Protein AF-A0A2D4MVV1-F1 (afdb_monomer_lite)

Structure (mmCIF, N/CA/C/O backbone):
data_AF-A0A2D4MVV1-F1
#
_entry.id   AF-A0A2D4MVV1-F1
#
loop_
_atom_site.group_PDB
_atom_site.id
_atom_site.type_symbol
_atom_site.label_atom_id
_atom_site.label_alt_id
_atom_site.label_comp_id
_atom_site.label_asym_id
_atom_site.label_entity_id
_atom_site.label_seq_id
_atom_site.pdbx_PDB_ins_code
_atom_site.Cartn_x
_atom_site.Cartn_y
_atom_site.Cartn_z
_atom_site.occupancy
_atom_site.B_iso_or_equiv
_atom_site.auth_seq_id
_atom_site.auth_comp_id
_atom_site.auth_asym_id
_atom_site.auth_atom_id
_atom_site.pdbx_PDB_model_num
ATOM 1 N N . PHE A 1 1 ? 0.061 -4.909 -7.058 1.00 93.44 1 PHE A N 1
ATOM 2 C CA . PHE A 1 1 ? 0.468 -5.168 -8.452 1.00 93.44 1 PHE A CA 1
ATOM 3 C C . PHE A 1 1 ? -0.017 -6.543 -8.879 1.00 93.44 1 PHE A C 1
ATOM 5 O O . PHE A 1 1 ? -0.258 -7.371 -8.009 1.00 93.44 1 PHE A O 1
ATOM 12 N N . TYR A 1 2 ? -0.157 -6.782 -10.180 1.00 93.00 2 TYR A N 1
ATOM 13 C CA . TYR A 1 2 ? -0.270 -8.118 -10.765 1.00 93.00 2 TYR A CA 1
ATOM 14 C C . TYR A 1 2 ? 0.861 -8.324 -11.778 1.00 93.00 2 TYR A C 1
ATOM 16 O O . TYR A 1 2 ? 1.309 -7.363 -12.407 1.00 93.00 2 TYR A O 1
ATOM 24 N N . H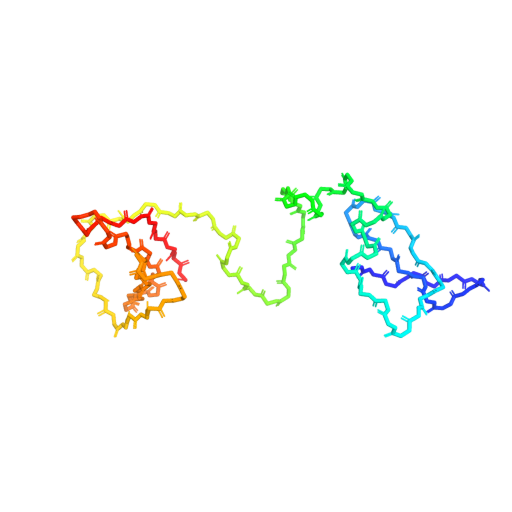IS A 1 3 ? 1.343 -9.560 -11.906 1.00 93.75 3 HIS A N 1
ATOM 25 C CA . HIS A 1 3 ? 2.367 -9.907 -12.888 1.00 93.75 3 HIS A CA 1
ATOM 26 C C . HIS A 1 3 ? 1.734 -10.000 -14.284 1.00 93.75 3 HIS A C 1
ATOM 28 O O . HIS A 1 3 ? 0.712 -10.668 -14.453 1.00 93.75 3 HIS A O 1
ATOM 34 N N . GLN A 1 4 ? 2.326 -9.329 -15.274 1.00 87.62 4 GLN A N 1
ATOM 35 C CA . GLN A 1 4 ? 1.913 -9.423 -16.674 1.00 87.62 4 GLN A CA 1
ATOM 36 C C . GLN A 1 4 ? 3.122 -9.792 -17.545 1.00 87.62 4 GLN A C 1
ATOM 38 O O . GLN A 1 4 ? 3.854 -8.890 -17.956 1.00 87.62 4 GLN A O 1
ATOM 43 N N . PRO A 1 5 ? 3.321 -11.080 -17.867 1.00 82.81 5 PRO A N 1
ATOM 44 C CA . PRO A 1 5 ? 4.495 -11.521 -18.608 1.00 82.81 5 PRO A CA 1
ATOM 45 C C . PRO A 1 5 ? 4.520 -10.924 -20.020 1.00 82.81 5 PRO A C 1
ATOM 47 O O . PRO A 1 5 ? 3.488 -10.797 -20.687 1.00 82.81 5 PRO A O 1
ATOM 50 N N . ALA A 1 6 ? 5.713 -10.568 -20.489 1.00 80.38 6 ALA A N 1
ATOM 51 C CA . ALA A 1 6 ? 5.959 -10.132 -21.858 1.00 80.38 6 ALA A CA 1
ATOM 52 C C . ALA A 1 6 ? 7.170 -10.876 -22.427 1.00 80.38 6 ALA A C 1
ATOM 54 O O . ALA A 1 6 ? 8.051 -11.309 -21.691 1.00 80.38 6 ALA A O 1
ATOM 55 N N . SER A 1 7 ? 7.270 -10.973 -23.755 1.00 78.69 7 SER A N 1
ATOM 56 C CA . SER A 1 7 ? 8.435 -11.593 -24.407 1.00 78.69 7 SER A CA 1
ATOM 57 C C . SER A 1 7 ? 9.761 -10.885 -24.093 1.00 78.69 7 SER A C 1
ATOM 59 O O . SER A 1 7 ? 10.822 -11.444 -24.342 1.00 78.69 7 SER A O 1
ATOM 61 N N . SER A 1 8 ? 9.704 -9.650 -23.585 1.00 72.50 8 SER A N 1
ATOM 62 C CA . SER A 1 8 ? 10.852 -8.805 -23.253 1.00 72.50 8 SER A CA 1
ATOM 63 C C . SER A 1 8 ? 11.275 -8.844 -21.777 1.00 72.50 8 SER A C 1
ATOM 65 O O . SER A 1 8 ? 12.252 -8.181 -21.445 1.00 72.50 8 SER A O 1
ATOM 67 N N . GLY A 1 9 ? 10.563 -9.554 -20.891 1.00 70.88 9 GLY A N 1
ATOM 68 C CA . GLY A 1 9 ? 10.901 -9.610 -19.461 1.00 70.88 9 GLY A CA 1
ATOM 69 C C . GLY A 1 9 ? 9.830 -10.280 -18.592 1.00 70.88 9 GLY A C 1
ATOM 70 O O . GLY A 1 9 ? 8.636 -10.181 -18.888 1.00 70.88 9 GLY A O 1
ATOM 71 N N . ASP A 1 10 ? 10.279 -10.947 -17.524 1.00 83.50 10 ASP A N 1
ATOM 72 C CA . ASP A 1 10 ? 9.466 -11.770 -16.601 1.00 83.50 10 ASP A CA 1
ATOM 73 C C . ASP A 1 10 ? 9.247 -11.105 -15.225 1.00 83.50 10 ASP A C 1
ATOM 75 O O . ASP A 1 10 ? 8.784 -11.724 -14.274 1.00 83.50 10 ASP A O 1
ATOM 79 N N . ASP A 1 11 ? 9.607 -9.829 -15.091 1.00 91.56 11 ASP A N 1
ATOM 80 C CA . ASP A 1 11 ? 9.496 -9.049 -13.852 1.00 91.56 11 ASP A CA 1
ATOM 81 C C . ASP A 1 11 ? 8.467 -7.913 -13.967 1.00 91.56 11 ASP A C 1
ATOM 83 O O . ASP A 1 11 ? 8.393 -7.003 -13.142 1.00 91.56 11 ASP A O 1
ATOM 87 N N . ARG A 1 12 ? 7.636 -7.946 -15.008 1.00 93.56 12 ARG A N 1
ATOM 88 C CA . ARG A 1 12 ? 6.700 -6.868 -15.310 1.00 93.56 12 ARG A CA 1
ATOM 89 C C . ARG A 1 12 ? 5.530 -6.840 -14.327 1.00 93.56 12 ARG A C 1
ATOM 91 O O . ARG A 1 12 ? 4.617 -7.666 -14.387 1.00 93.56 12 ARG A O 1
ATOM 98 N N . ALA A 1 13 ? 5.493 -5.809 -13.490 1.00 95.31 13 ALA A N 1
ATOM 99 C CA . ALA A 1 13 ? 4.452 -5.591 -12.495 1.00 95.31 13 ALA A CA 1
ATOM 100 C C . ALA A 1 13 ? 3.522 -4.439 -12.907 1.00 95.31 13 ALA A C 1
ATOM 102 O O . ALA A 1 13 ? 3.952 -3.302 -13.102 1.00 95.3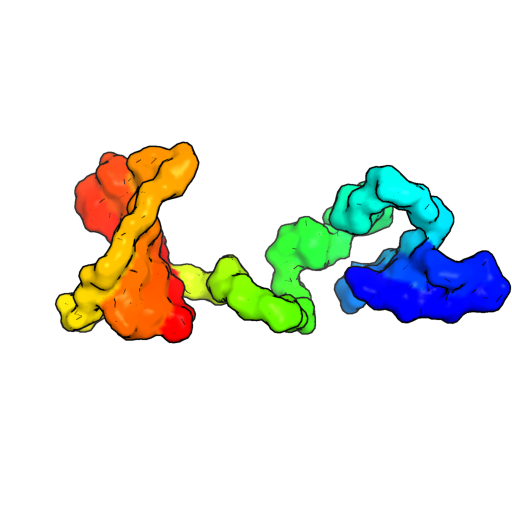1 13 ALA A O 1
ATOM 103 N N . MET A 1 14 ? 2.221 -4.721 -13.009 1.00 95.81 14 MET A N 1
ATOM 104 C CA . MET A 1 14 ? 1.187 -3.750 -13.381 1.00 95.81 14 MET A CA 1
ATOM 105 C C . MET A 1 14 ? 0.339 -3.354 -12.167 1.00 95.81 14 MET A C 1
ATOM 107 O O . MET A 1 14 ? -0.084 -4.198 -11.368 1.00 95.81 14 MET A O 1
ATOM 111 N N . CYS A 1 15 ? 0.087 -2.060 -11.990 1.00 95.81 15 CYS A N 1
ATOM 112 C CA . CYS A 1 15 ? -0.843 -1.588 -10.969 1.00 95.81 15 CYS A CA 1
ATOM 113 C C . CYS A 1 15 ? -2.289 -1.877 -11.396 1.00 95.81 15 CYS A C 1
ATOM 115 O O . CYS A 1 15 ? -2.692 -1.550 -12.509 1.00 95.81 15 CYS A O 1
ATOM 117 N N . PHE A 1 16 ? -3.092 -2.445 -10.494 1.00 94.19 16 PHE A N 1
ATOM 118 C CA . PHE A 1 16 ? -4.508 -2.750 -10.743 1.00 94.19 16 PHE A CA 1
ATOM 119 C C . PHE A 1 16 ? -5.411 -1.504 -10.765 1.00 94.19 16 PHE A C 1
ATOM 121 O O . PHE A 1 16 ? -6.550 -1.598 -11.207 1.00 94.19 16 PHE A O 1
ATOM 128 N N . THR A 1 17 ? -4.911 -0.350 -10.306 1.00 95.06 17 THR A N 1
ATOM 129 C CA . THR A 1 17 ? -5.673 0.908 -10.249 1.00 95.06 17 THR A CA 1
ATOM 130 C C . THR A 1 17 ? -5.285 1.864 -11.374 1.00 95.06 17 THR A C 1
ATOM 132 O O . THR A 1 17 ? -6.128 2.231 -12.184 1.00 95.06 17 THR A O 1
ATOM 135 N N . CYS A 1 18 ? -4.018 2.289 -11.449 1.00 95.44 18 CYS A N 1
ATOM 136 C CA . CYS A 1 18 ? -3.572 3.297 -12.423 1.00 95.44 18 CYS A CA 1
ATOM 137 C C . CYS A 1 18 ? -2.926 2.711 -13.685 1.00 95.44 18 CYS A C 1
ATOM 139 O O . CYS A 1 18 ? -2.533 3.467 -14.568 1.00 95.44 18 CYS A O 1
ATOM 141 N N . SER A 1 19 ? -2.792 1.385 -13.776 1.00 95.94 19 SER A N 1
ATOM 142 C CA . SER A 1 19 ? -2.150 0.694 -14.904 1.00 95.94 19 SER A CA 1
ATOM 143 C C . SER A 1 19 ? -0.680 1.066 -15.157 1.00 95.94 19 SER A C 1
ATOM 145 O O . SER A 1 19 ? -0.155 0.744 -16.223 1.00 95.94 19 SER A O 1
ATOM 147 N N . VAL A 1 20 ? 0.017 1.702 -14.199 1.00 96.44 20 VAL A N 1
ATOM 148 C CA . VAL A 1 20 ? 1.474 1.890 -14.306 1.00 96.44 20 VAL A CA 1
ATOM 149 C C . VAL A 1 20 ? 2.162 0.529 -14.399 1.00 96.44 20 VAL A C 1
ATOM 151 O O . VAL A 1 20 ? 1.783 -0.417 -13.704 1.00 96.44 20 VAL A O 1
ATOM 154 N N . CYS A 1 21 ? 3.157 0.448 -15.276 1.00 95.69 21 CYS A N 1
ATOM 155 C CA . CYS A 1 21 ? 3.950 -0.740 -15.536 1.00 95.69 21 CYS A CA 1
ATOM 156 C C . CYS A 1 21 ? 5.381 -0.486 -15.067 1.00 95.69 21 CYS A C 1
ATOM 158 O O . CYS A 1 21 ? 6.049 0.389 -15.616 1.00 95.69 21 CYS A O 1
ATOM 160 N N . LEU A 1 22 ? 5.834 -1.258 -14.085 1.00 95.62 22 LEU A N 1
ATOM 161 C CA . LEU A 1 22 ? 7.195 -1.204 -13.559 1.00 95.62 22 LEU A CA 1
ATOM 162 C C . LEU A 1 22 ? 7.935 -2.495 -13.931 1.00 95.62 22 LEU A C 1
ATOM 164 O O . LEU A 1 22 ? 7.354 -3.584 -13.893 1.00 95.62 22 LEU A O 1
ATOM 168 N N . VAL A 1 23 ? 9.189 -2.341 -14.343 1.00 94.75 23 VAL A N 1
ATOM 169 C CA . VAL A 1 23 ? 10.099 -3.380 -14.854 1.00 94.75 23 VAL A CA 1
ATOM 170 C C . VAL A 1 23 ? 11.508 -3.084 -14.342 1.00 94.75 23 VAL A C 1
ATOM 172 O O . VAL A 1 23 ? 11.748 -1.978 -13.861 1.00 94.75 23 VAL A O 1
ATOM 175 N N . CYS A 1 24 ? 12.436 -4.021 -14.529 1.00 93.50 24 CYS A N 1
ATOM 176 C CA . CYS A 1 24 ? 13.818 -3.940 -14.059 1.00 93.50 24 CYS A CA 1
ATOM 177 C C . CYS A 1 24 ? 13.917 -3.828 -12.532 1.00 93.50 24 CYS A C 1
ATOM 179 O O . CYS A 1 24 ? 14.670 -3.001 -12.029 1.00 93.50 24 CYS A O 1
ATOM 181 N N . TRP A 1 25 ? 13.157 -4.657 -11.814 1.00 95.06 25 TRP A N 1
ATOM 182 C CA . TRP A 1 25 ? 13.141 -4.652 -10.349 1.00 95.06 25 TRP A CA 1
ATOM 183 C C . TRP A 1 25 ? 14.468 -5.138 -9.761 1.00 95.06 25 TRP A C 1
ATOM 185 O O . TRP A 1 25 ? 14.960 -6.219 -10.102 1.00 95.06 25 TRP A O 1
ATOM 195 N N . GLU A 1 26 ? 15.010 -4.374 -8.818 1.00 96.25 26 GLU A N 1
ATOM 196 C CA . GLU A 1 26 ? 16.152 -4.757 -7.998 1.00 96.25 26 GLU A CA 1
ATOM 197 C C . GLU A 1 26 ? 15.686 -5.355 -6.655 1.00 96.25 26 GLU A C 1
ATOM 199 O O . GLU A 1 26 ? 14.628 -4.995 -6.138 1.00 96.25 26 GLU A O 1
ATOM 204 N N . PRO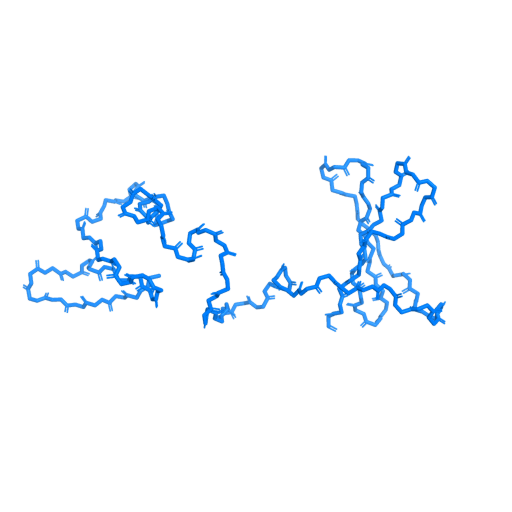 A 1 27 ? 16.467 -6.251 -6.019 1.00 95.56 27 PRO A N 1
ATOM 205 C CA . PRO A 1 27 ? 16.090 -6.844 -4.729 1.00 95.56 27 PRO A CA 1
ATOM 206 C C . PRO A 1 27 ? 15.891 -5.840 -3.583 1.00 95.56 27 PRO A C 1
ATOM 208 O O . PRO A 1 27 ? 15.336 -6.199 -2.548 1.00 95.56 27 PRO A O 1
ATOM 211 N N . THR A 1 28 ? 16.399 -4.618 -3.733 1.00 96.94 28 THR A N 1
ATOM 212 C CA . THR A 1 28 ? 16.273 -3.526 -2.761 1.00 96.94 28 THR A CA 1
ATOM 213 C C . THR A 1 28 ? 15.062 -2.632 -3.000 1.00 96.94 28 THR A C 1
ATOM 215 O O . THR A 1 28 ? 14.801 -1.753 -2.179 1.00 96.94 28 THR A O 1
ATOM 218 N N . ASP A 1 29 ? 14.344 -2.825 -4.105 1.00 96.88 29 ASP A N 1
ATOM 219 C CA . ASP A 1 29 ? 13.204 -1.992 -4.455 1.00 96.88 29 ASP A CA 1
ATOM 220 C C . ASP A 1 29 ? 11.989 -2.354 -3.606 1.00 96.88 29 ASP A C 1
ATOM 222 O O . ASP A 1 29 ? 11.561 -3.507 -3.530 1.00 96.88 29 ASP A O 1
ATOM 226 N N . GLU A 1 30 ? 11.381 -1.334 -3.005 1.00 96.94 30 GLU A N 1
ATOM 227 C CA . GLU A 1 30 ? 10.131 -1.481 -2.271 1.00 96.94 30 GLU A CA 1
ATOM 228 C C . GLU A 1 30 ? 8.944 -1.174 -3.197 1.00 96.94 30 GLU A C 1
ATOM 230 O O . GLU A 1 30 ? 8.822 -0.041 -3.679 1.00 96.94 30 GLU A O 1
ATOM 235 N N . PRO A 1 31 ? 8.013 -2.124 -3.425 1.00 95.44 31 PRO A N 1
ATOM 236 C CA . PRO A 1 31 ? 6.937 -1.955 -4.401 1.00 95.44 31 PRO A CA 1
ATOM 237 C C . PRO A 1 31 ? 6.063 -0.720 -4.181 1.00 95.44 31 PRO A C 1
ATOM 239 O O . PRO A 1 31 ? 5.573 -0.129 -5.143 1.00 95.44 31 PRO A O 1
ATOM 242 N N . TRP A 1 32 ? 5.834 -0.336 -2.922 1.00 95.25 32 TRP A N 1
ATOM 243 C CA . TRP A 1 32 ? 5.057 0.861 -2.603 1.00 95.25 32 TRP A CA 1
ATOM 244 C C . TRP A 1 32 ? 5.815 2.141 -2.962 1.00 95.25 32 TRP A C 1
ATOM 246 O O . TRP A 1 32 ? 5.257 3.014 -3.626 1.00 95.25 32 TRP A O 1
ATOM 256 N N . SER A 1 33 ? 7.087 2.225 -2.571 1.00 97.06 33 SER A N 1
ATOM 257 C CA . SER A 1 33 ? 7.948 3.382 -2.823 1.00 97.06 33 SER A CA 1
ATOM 258 C C . SER A 1 33 ? 8.104 3.646 -4.321 1.00 97.06 33 SER A C 1
ATOM 260 O O . SER A 1 33 ? 7.925 4.777 -4.771 1.00 97.06 33 SER A O 1
ATOM 262 N N . GLU A 1 34 ? 8.337 2.596 -5.113 1.00 98.00 34 GLU A N 1
ATOM 263 C CA . GLU A 1 34 ? 8.445 2.724 -6.570 1.00 98.00 34 GLU A CA 1
ATOM 264 C C . GLU A 1 34 ? 7.109 3.113 -7.217 1.00 98.00 34 GLU A C 1
ATOM 266 O O . GLU A 1 34 ? 7.060 3.935 -8.135 1.00 98.00 34 GLU A O 1
ATOM 271 N N . HIS A 1 35 ? 5.988 2.609 -6.697 1.00 97.56 35 HIS A N 1
ATOM 272 C CA . HIS A 1 35 ? 4.667 3.017 -7.168 1.00 97.56 35 HIS A CA 1
ATOM 273 C C . HIS A 1 35 ? 4.397 4.507 -6.925 1.00 97.56 35 HIS A C 1
ATOM 275 O O . HIS A 1 35 ? 3.931 5.198 -7.833 1.00 97.56 35 HIS A O 1
ATOM 281 N N . GLU A 1 36 ? 4.698 5.008 -5.727 1.00 97.62 36 GLU A N 1
ATOM 282 C CA . GLU A 1 36 ? 4.536 6.419 -5.374 1.00 97.62 36 GLU A CA 1
ATOM 283 C C . GLU A 1 36 ? 5.451 7.315 -6.216 1.00 97.62 36 GLU A C 1
ATOM 285 O O . GLU A 1 36 ? 5.001 8.325 -6.759 1.00 97.62 36 GLU A O 1
ATOM 290 N N . ARG A 1 37 ? 6.710 6.906 -6.408 1.00 97.69 37 ARG A N 1
ATOM 291 C CA . ARG A 1 37 ? 7.695 7.620 -7.227 1.00 97.69 37 ARG A CA 1
ATOM 292 C C . ARG A 1 37 ? 7.259 7.751 -8.689 1.00 97.69 37 ARG A C 1
ATOM 294 O O . ARG A 1 37 ? 7.373 8.830 -9.269 1.00 97.69 37 ARG A O 1
ATOM 301 N N . HIS A 1 38 ? 6.771 6.667 -9.292 1.00 97.44 38 HIS A N 1
ATOM 302 C CA . HIS A 1 38 ? 6.446 6.610 -10.722 1.00 97.44 38 HIS A CA 1
ATOM 303 C C . HIS A 1 38 ? 4.993 6.989 -11.051 1.00 97.44 38 HIS A C 1
ATOM 305 O O . HIS A 1 38 ? 4.689 7.353 -12.188 1.00 97.44 38 HIS A O 1
ATOM 311 N N . SER A 1 39 ? 4.078 6.918 -10.083 1.00 97.25 39 SER A N 1
ATOM 312 C CA . SER A 1 39 ? 2.665 7.266 -10.253 1.00 97.25 39 SER A CA 1
ATOM 313 C C . SER A 1 39 ? 2.094 7.948 -8.996 1.00 97.25 39 SER A C 1
ATOM 315 O O . SER A 1 39 ? 1.151 7.440 -8.384 1.00 97.25 39 SER A O 1
ATOM 317 N N . PRO A 1 40 ? 2.585 9.149 -8.629 1.00 96.56 40 PRO A N 1
ATOM 318 C CA . PRO A 1 40 ? 2.151 9.851 -7.412 1.00 96.56 40 PRO A CA 1
ATOM 319 C C . PRO A 1 40 ? 0.668 10.260 -7.445 1.00 96.56 40 PRO A C 1
ATOM 321 O O . PRO A 1 40 ? 0.057 10.560 -6.423 1.00 96.56 40 PRO A O 1
ATOM 324 N N . ASN A 1 41 ? 0.064 10.279 -8.637 1.00 96.38 41 ASN A N 1
ATOM 325 C CA . ASN A 1 41 ? -1.352 10.580 -8.835 1.00 96.38 41 ASN A CA 1
ATOM 326 C C . ASN A 1 41 ? -2.256 9.342 -8.875 1.00 96.38 41 ASN A C 1
ATOM 328 O O . ASN A 1 41 ? -3.446 9.484 -9.144 1.00 96.38 41 ASN A O 1
ATOM 332 N N . CYS A 1 42 ? -1.725 8.145 -8.620 1.00 96.31 42 CYS A N 1
ATOM 333 C CA . CYS A 1 42 ? -2.534 6.938 -8.543 1.00 96.31 42 CYS A CA 1
ATOM 334 C C . CYS A 1 42 ? -3.568 7.048 -7.402 1.00 96.31 42 CYS A C 1
ATOM 336 O O . CYS A 1 42 ? -3.168 7.306 -6.263 1.00 96.31 42 CYS A O 1
ATOM 338 N N . PRO A 1 43 ? -4.869 6.783 -7.651 1.00 93.75 43 PRO A N 1
ATOM 339 C CA . PRO A 1 43 ? -5.898 6.809 -6.607 1.00 93.75 43 PRO A CA 1
ATOM 340 C C . PRO A 1 43 ? -5.561 5.905 -5.415 1.00 93.75 43 PRO A C 1
ATOM 342 O O . PRO A 1 43 ? -5.801 6.259 -4.266 1.00 93.75 43 PRO A O 1
ATOM 345 N N . PHE A 1 44 ? -4.923 4.759 -5.673 1.00 92.44 44 PHE A N 1
ATOM 346 C CA . PHE A 1 44 ? -4.507 3.835 -4.619 1.00 92.44 44 PHE A CA 1
ATOM 347 C C . PHE A 1 44 ? -3.381 4.402 -3.743 1.00 92.44 44 PHE A C 1
ATOM 349 O O . PHE A 1 44 ? -3.433 4.253 -2.528 1.00 92.44 44 PHE A O 1
ATOM 356 N N . VAL A 1 45 ? -2.402 5.094 -4.338 1.00 94.00 45 VAL A N 1
ATOM 357 C CA . VAL A 1 45 ? -1.316 5.767 -3.597 1.00 94.00 45 VAL A CA 1
ATOM 358 C C . VAL A 1 45 ? -1.872 6.919 -2.759 1.00 94.00 45 VAL A C 1
ATOM 360 O O . VAL A 1 45 ? -1.481 7.095 -1.611 1.00 94.00 45 VAL A O 1
ATOM 363 N N . LYS A 1 46 ? -2.847 7.661 -3.297 1.00 92.31 46 LYS A N 1
ATOM 364 C CA . LYS A 1 46 ? -3.529 8.755 -2.589 1.00 92.31 46 LYS A CA 1
ATOM 365 C C . LYS A 1 46 ? -4.480 8.299 -1.478 1.00 92.31 46 LYS A C 1
ATOM 367 O O . LYS A 1 46 ? -5.000 9.144 -0.754 1.00 92.31 46 LYS A O 1
ATOM 372 N N . GLY A 1 47 ? -4.732 6.995 -1.345 1.00 87.31 47 GLY A N 1
ATOM 373 C CA . GLY A 1 47 ? -5.719 6.468 -0.402 1.00 87.31 47 GLY A CA 1
ATOM 374 C C . GLY A 1 47 ? -7.166 6.802 -0.782 1.00 87.31 47 GLY A C 1
ATOM 375 O O . GLY A 1 47 ? -8.043 6.823 0.079 1.00 87.31 47 GLY A O 1
ATOM 376 N N . GLU A 1 48 ? -7.428 7.082 -2.059 1.00 88.75 48 GLU A N 1
ATOM 377 C CA . GLU A 1 48 ? -8.779 7.271 -2.578 1.00 88.75 48 GLU A CA 1
ATOM 378 C C . GLU A 1 48 ? -9.524 5.929 -2.649 1.00 88.75 48 GLU A C 1
ATOM 380 O O . GLU A 1 48 ? -8.936 4.842 -2.616 1.00 88.75 48 GLU A O 1
ATOM 385 N N . HIS A 1 49 ? -10.851 5.995 -2.761 1.00 81.69 49 HIS A N 1
ATOM 386 C CA . HIS A 1 49 ? -11.659 4.792 -2.914 1.00 81.69 49 HIS A CA 1
ATOM 387 C C . HIS A 1 49 ? -11.294 4.056 -4.213 1.00 81.69 49 HIS A C 1
ATOM 389 O O . HIS A 1 49 ? -11.327 4.626 -5.302 1.00 81.69 49 HIS A O 1
ATOM 395 N N . THR A 1 50 ? -10.976 2.767 -4.096 1.00 83.62 50 THR A N 1
ATOM 396 C CA . THR A 1 50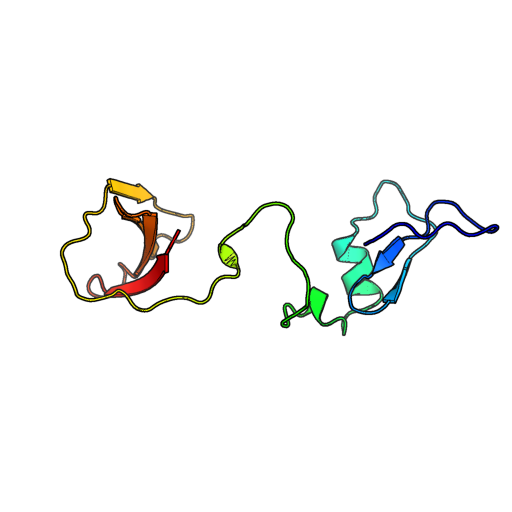 ? -10.673 1.879 -5.224 1.00 83.62 50 THR A CA 1
ATOM 397 C C . THR A 1 50 ? -11.467 0.585 -5.087 1.00 83.62 50 THR A C 1
ATOM 399 O O . THR A 1 50 ? -11.954 0.256 -4.008 1.00 83.62 50 THR A O 1
ATOM 402 N N . GLN A 1 51 ? -11.551 -0.196 -6.164 1.00 81.38 51 GLN A N 1
ATOM 403 C CA . GLN A 1 51 ? -12.159 -1.534 -6.143 1.00 81.38 51 GLN A CA 1
ATOM 404 C C . GLN A 1 51 ? -11.261 -2.598 -5.476 1.00 81.38 51 GLN A C 1
ATOM 406 O O . GLN A 1 51 ? -11.484 -3.794 -5.649 1.00 81.38 51 GLN A O 1
ATOM 411 N N . ASN A 1 52 ? -10.223 -2.185 -4.738 1.00 81.75 52 ASN A N 1
ATOM 412 C CA . ASN A 1 52 ? -9.328 -3.094 -4.036 1.00 81.75 52 ASN A CA 1
ATOM 413 C C . ASN A 1 52 ? -10.070 -3.816 -2.904 1.00 81.75 52 ASN A C 1
ATOM 415 O O . ASN A 1 52 ? -10.508 -3.184 -1.944 1.00 81.75 52 ASN A O 1
ATOM 419 N N . VAL A 1 53 ? -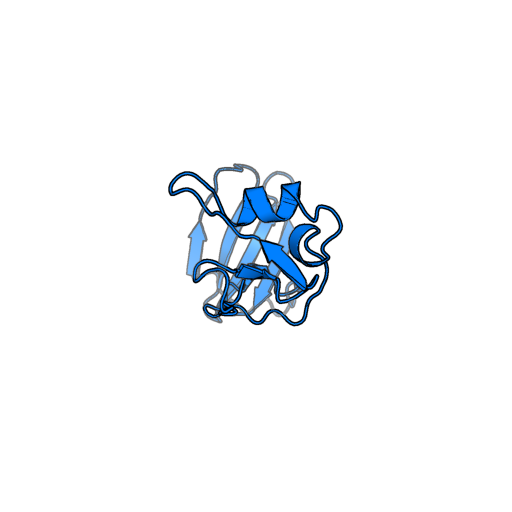10.145 -5.142 -2.988 1.00 81.94 53 VAL A N 1
ATOM 420 C CA . VAL A 1 53 ? -10.625 -5.999 -1.900 1.00 81.94 53 VAL A CA 1
ATOM 421 C C . VAL A 1 53 ? -9.400 -6.660 -1.263 1.00 81.94 53 VAL A C 1
ATOM 423 O O . VAL A 1 53 ? -8.791 -7.525 -1.895 1.00 81.94 53 VAL A O 1
ATOM 426 N N . PRO A 1 54 ? -8.977 -6.250 -0.053 1.00 74.88 54 PRO A N 1
ATOM 427 C CA . PRO A 1 54 ? -7.784 -6.809 0.570 1.00 74.88 54 PRO A CA 1
ATOM 428 C C . PRO A 1 54 ? -8.003 -8.285 0.941 1.00 74.88 54 PRO A C 1
ATOM 430 O O . PRO A 1 54 ? -9.042 -8.650 1.487 1.00 74.88 54 PRO A O 1
ATOM 433 N N . LEU A 1 55 ? -7.007 -9.134 0.652 1.00 70.75 55 LEU A N 1
ATOM 434 C CA . LEU A 1 55 ? -7.072 -10.589 0.883 1.00 70.75 55 LEU A CA 1
ATOM 435 C C . LEU A 1 55 ? -7.223 -10.960 2.366 1.00 70.75 55 LEU A C 1
ATOM 437 O O . LEU A 1 55 ? -7.827 -11.979 2.689 1.00 70.75 55 LEU A O 1
ATOM 441 N N . SER A 1 56 ? -6.705 -10.128 3.269 1.00 67.69 56 SER A N 1
ATOM 442 C CA . SER A 1 56 ? -7.065 -10.149 4.683 1.00 67.69 56 SER A CA 1
ATOM 443 C C . SER A 1 56 ? -7.896 -8.912 4.983 1.00 67.69 56 SER A C 1
ATOM 445 O O . SER A 1 56 ? -7.456 -7.793 4.713 1.00 67.69 56 SER A O 1
ATOM 447 N N . VAL A 1 57 ? -9.082 -9.110 5.558 1.00 53.81 57 VAL A N 1
ATOM 448 C CA . VAL A 1 57 ? -9.943 -8.016 6.008 1.00 53.81 57 VAL A CA 1
ATOM 449 C C . VAL A 1 57 ? -9.235 -7.281 7.142 1.00 53.81 57 VAL A C 1
ATOM 451 O O . VAL A 1 57 ? -9.353 -7.636 8.311 1.00 53.81 57 VAL A O 1
ATOM 454 N N . THR A 1 58 ? -8.498 -6.231 6.811 1.00 53.56 58 THR A N 1
ATOM 455 C CA . THR A 1 58 ? -8.163 -5.214 7.794 1.00 53.56 58 THR A CA 1
ATOM 456 C C . THR A 1 58 ? -9.362 -4.279 7.817 1.00 53.56 58 THR A C 1
ATOM 458 O O . THR A 1 58 ? -9.493 -3.416 6.954 1.00 53.56 58 THR A O 1
ATOM 461 N N . LEU A 1 59 ? -10.252 -4.431 8.803 1.00 52.47 59 LEU A N 1
ATOM 462 C CA . LEU A 1 59 ? -11.414 -3.546 9.031 1.00 52.47 59 LEU A CA 1
ATOM 463 C C . LEU A 1 59 ? -11.031 -2.063 9.248 1.00 52.47 59 LEU A C 1
ATOM 465 O O . LEU A 1 59 ? -11.892 -1.222 9.477 1.00 52.47 59 LEU A O 1
ATOM 469 N N . ALA A 1 60 ? -9.743 -1.731 9.128 1.00 50.50 60 ALA A N 1
ATOM 470 C CA . ALA A 1 60 ? -9.186 -0.388 9.076 1.00 50.50 60 ALA A CA 1
ATOM 471 C C . ALA A 1 60 ? -9.768 0.492 7.957 1.00 50.50 60 ALA A C 1
ATOM 473 O O . ALA A 1 60 ? -9.703 1.711 8.078 1.00 50.50 60 ALA A O 1
ATOM 474 N N . THR A 1 61 ? -10.328 -0.085 6.886 1.00 52.94 61 THR A N 1
ATOM 475 C CA . THR A 1 61 ? -10.975 0.696 5.813 1.00 52.94 61 THR A CA 1
ATOM 476 C C . THR A 1 61 ? -12.482 0.869 6.003 1.00 52.94 61 THR A C 1
ATOM 478 O O . THR A 1 61 ? -13.104 1.594 5.226 1.00 52.94 61 THR A O 1
ATOM 481 N N . SER A 1 62 ? -13.092 0.210 6.995 1.00 55.06 62 SER A N 1
ATOM 482 C CA . SER A 1 62 ? -14.507 0.425 7.302 1.00 55.06 62 SER A CA 1
ATOM 483 C C . SER A 1 62 ? -14.701 1.835 7.866 1.00 55.06 62 SER A C 1
ATOM 485 O O . SER A 1 62 ? -13.908 2.264 8.709 1.00 55.06 62 SER A O 1
ATOM 487 N N . PRO A 1 63 ? -15.746 2.570 7.442 1.00 57.91 63 PRO A N 1
ATOM 488 C CA . PRO A 1 63 ? -16.046 3.867 8.019 1.00 57.91 63 PRO A CA 1
ATOM 489 C C . PRO A 1 63 ? -16.226 3.761 9.532 1.00 57.91 63 PRO A C 1
ATOM 491 O O . PRO A 1 63 ? -16.884 2.848 10.033 1.00 57.91 63 PRO A O 1
ATOM 494 N N . ALA A 1 64 ? -15.678 4.745 10.237 1.00 57.97 64 ALA A N 1
ATOM 495 C CA . ALA A 1 64 ? -16.006 5.024 11.622 1.00 57.97 64 ALA A CA 1
ATOM 496 C C . ALA A 1 64 ? -17.531 5.091 11.798 1.00 57.97 64 ALA A C 1
ATOM 498 O O . ALA A 1 64 ? -18.187 5.963 11.228 1.00 57.97 64 ALA A O 1
ATOM 499 N N . GLN A 1 65 ? -18.101 4.186 12.587 1.00 64.62 65 GLN A N 1
ATOM 500 C CA . GLN A 1 65 ? -19.498 4.248 12.987 1.00 64.62 65 GLN A CA 1
ATOM 501 C C . GLN A 1 65 ? -19.622 5.015 14.306 1.00 64.62 65 GLN A C 1
ATOM 503 O O . GLN A 1 65 ? -18.785 4.914 15.209 1.00 64.62 65 GLN A O 1
ATOM 508 N N . PHE A 1 66 ? -20.696 5.788 14.447 1.00 60.75 66 PHE A N 1
ATOM 509 C CA . PHE A 1 66 ? -21.026 6.375 15.740 1.00 60.75 66 PHE A CA 1
ATOM 510 C C . PHE A 1 66 ? -21.458 5.263 16.708 1.00 60.75 66 PHE A C 1
ATOM 512 O O . PHE A 1 66 ? -22.193 4.358 16.302 1.00 60.75 66 PHE A O 1
ATOM 519 N N . PRO A 1 67 ? -21.031 5.299 17.984 1.00 60.03 67 PRO A N 1
ATOM 520 C CA . PRO A 1 67 ? -21.502 4.350 18.987 1.00 60.03 67 PRO A CA 1
ATOM 521 C C . PRO A 1 67 ? -23.032 4.368 19.052 1.00 60.03 67 PRO A C 1
ATOM 523 O O . PRO A 1 67 ? -23.640 5.389 19.371 1.00 60.03 67 PRO A O 1
ATOM 526 N N . CYS A 1 68 ? -23.659 3.226 18.771 1.00 56.84 68 CYS A N 1
ATOM 527 C CA . CYS A 1 68 ? -25.076 3.035 19.053 1.00 56.84 68 CYS A CA 1
ATOM 528 C C . CYS A 1 68 ? -25.274 3.139 20.575 1.00 56.84 68 CYS A C 1
ATOM 530 O O . CYS A 1 68 ? -24.639 2.408 21.336 1.00 56.84 68 CYS A O 1
ATOM 532 N N . THR A 1 69 ? -26.128 4.060 21.025 1.00 55.81 69 THR A N 1
ATOM 533 C CA . THR A 1 69 ? -26.332 4.423 22.441 1.00 55.81 69 THR A CA 1
ATOM 534 C C . THR A 1 69 ? -27.100 3.381 23.250 1.00 55.81 69 THR A C 1
ATOM 536 O O . THR A 1 69 ? -27.618 3.700 24.315 1.00 55.81 69 THR A O 1
ATOM 539 N N . ASP A 1 70 ? -27.196 2.140 22.774 1.00 61.78 70 ASP A N 1
ATOM 540 C CA . ASP A 1 70 ? -27.981 1.111 23.454 1.00 61.78 70 ASP A CA 1
ATOM 541 C C . ASP A 1 70 ? -27.377 0.728 24.819 1.00 61.78 70 ASP A C 1
ATOM 543 O O . ASP A 1 70 ? -28.032 0.098 25.636 1.00 61.78 70 ASP A O 1
ATOM 547 N N . GLY A 1 71 ? -26.130 1.130 25.115 1.00 61.38 71 GLY A N 1
ATOM 548 C CA . GLY A 1 71 ? -25.525 1.028 26.454 1.00 61.38 71 GLY A CA 1
ATOM 549 C C . GLY A 1 71 ? -25.357 -0.404 26.985 1.00 61.38 71 GLY A C 1
ATOM 550 O O . GLY A 1 71 ? -24.839 -0.601 28.082 1.00 61.38 71 GLY A O 1
ATOM 551 N N . THR A 1 72 ? -25.775 -1.406 26.214 1.00 68.56 72 THR A N 1
ATOM 552 C CA . THR A 1 72 ? -25.807 -2.820 26.590 1.00 68.56 72 THR A CA 1
ATOM 553 C C . THR A 1 72 ? -24.502 -3.549 26.277 1.00 68.56 72 THR A C 1
ATOM 555 O O . THR A 1 72 ? -24.258 -4.634 26.813 1.00 68.56 72 THR A O 1
ATOM 558 N N . ASP A 1 73 ? -23.646 -2.973 25.430 1.00 74.62 73 ASP A N 1
ATOM 559 C CA . ASP A 1 73 ? -22.450 -3.650 24.943 1.00 74.62 73 ASP A CA 1
ATOM 560 C C . ASP A 1 73 ? -21.276 -3.480 25.915 1.00 74.62 73 ASP A C 1
ATOM 562 O O . ASP A 1 73 ? -20.753 -2.384 26.128 1.00 74.62 73 ASP A O 1
ATOM 566 N N . ARG A 1 74 ? -20.877 -4.583 26.553 1.00 80.44 74 ARG A N 1
ATOM 567 C CA . ARG A 1 74 ? -19.819 -4.579 27.569 1.00 80.44 74 ARG A CA 1
ATOM 568 C C . ARG A 1 74 ? -18.443 -4.603 26.916 1.00 80.44 74 ARG A C 1
ATOM 570 O O . ARG A 1 74 ? -18.171 -5.471 26.085 1.00 80.44 74 ARG A O 1
ATOM 577 N N . ILE A 1 75 ? -17.564 -3.709 27.365 1.00 84.62 75 ILE A N 1
ATOM 578 C CA . ILE A 1 75 ? -16.130 -3.747 27.056 1.00 84.62 75 ILE A CA 1
ATOM 579 C C . ILE A 1 75 ? -15.536 -5.028 27.662 1.00 84.62 75 ILE A C 1
ATOM 581 O O . ILE A 1 75 ? -15.737 -5.302 28.845 1.00 84.62 75 ILE A O 1
ATOM 585 N N . VAL A 1 76 ? -14.828 -5.816 26.851 1.00 88.06 76 VAL A N 1
ATOM 586 C CA . VAL A 1 76 ? -14.183 -7.078 27.260 1.00 88.06 76 VAL A CA 1
ATOM 587 C C . VAL A 1 76 ? -12.672 -6.949 27.390 1.00 88.06 76 VAL A C 1
ATOM 589 O O . VAL A 1 76 ? -12.073 -7.614 28.230 1.00 88.06 76 VAL A O 1
ATOM 592 N N . CYS A 1 77 ? -12.050 -6.082 26.595 1.00 84.00 77 CYS A N 1
ATOM 593 C CA . CYS A 1 77 ? -10.639 -5.757 26.723 1.00 84.00 77 CYS A CA 1
ATOM 594 C C . CYS A 1 77 ? -10.373 -4.327 26.256 1.00 84.00 77 CYS A C 1
ATOM 596 O O . CYS A 1 77 ? -11.151 -3.739 25.503 1.00 84.00 77 CYS A O 1
ATOM 598 N N . PHE A 1 78 ? -9.267 -3.768 26.730 1.00 87.25 78 PHE A N 1
ATOM 599 C CA . PHE A 1 78 ? -8.777 -2.465 26.313 1.00 87.25 78 PHE A CA 1
ATOM 600 C C . PHE A 1 78 ? -7.267 -2.528 26.093 1.00 87.25 78 PHE A C 1
ATOM 602 O O . PHE A 1 78 ? -6.575 -3.348 26.695 1.00 87.25 78 PHE A O 1
ATOM 609 N N . GLY A 1 79 ? -6.770 -1.664 25.217 1.00 81.44 79 GLY A N 1
ATOM 610 C CA . GLY A 1 79 ? -5.360 -1.529 24.893 1.00 81.44 79 GLY A CA 1
ATOM 611 C C . GLY A 1 79 ? -4.982 -0.060 24.752 1.00 81.44 79 GLY A C 1
ATOM 612 O O . GLY A 1 79 ? -5.734 0.746 24.202 1.00 81.44 79 GLY A O 1
ATOM 613 N N . SER A 1 80 ? -3.805 0.286 25.261 1.00 78.12 80 SER A N 1
ATOM 614 C CA . SER A 1 80 ? -3.174 1.586 25.047 1.00 78.12 80 SER A CA 1
ATOM 615 C C . SER A 1 80 ? -2.182 1.490 23.890 1.00 78.12 80 SER A C 1
ATOM 617 O O . SER A 1 80 ? -1.378 0.559 23.845 1.00 78.12 80 SER A O 1
ATOM 619 N N . GLY A 1 81 ? -2.237 2.447 22.965 1.00 76.38 81 GLY A N 1
ATOM 620 C CA . GLY A 1 81 ? -1.277 2.558 21.866 1.00 76.38 81 GLY A CA 1
ATOM 621 C C . GLY A 1 81 ? -0.087 3.462 22.197 1.00 76.38 81 GLY A C 1
ATOM 622 O O . GLY A 1 81 ? 0.080 3.925 23.323 1.00 76.38 81 GLY A O 1
ATOM 623 N N . SER A 1 82 ? 0.711 3.774 21.176 1.00 81.38 82 SER A N 1
ATOM 624 C CA . SER A 1 82 ? 1.797 4.766 21.235 1.00 81.38 82 SER A CA 1
ATOM 625 C C . SER A 1 82 ? 1.305 6.208 21.425 1.00 81.38 82 SER A C 1
ATOM 627 O O . SER A 1 82 ? 2.095 7.089 21.759 1.00 81.38 82 SER A O 1
ATOM 629 N N . CYS A 1 83 ? 0.004 6.459 21.244 1.00 79.00 83 CYS A N 1
ATOM 630 C CA . CYS A 1 83 ? -0.640 7.733 21.540 1.00 79.00 83 CYS A CA 1
ATOM 631 C C . CYS A 1 83 ? -1.328 7.661 22.918 1.00 79.00 83 CYS A C 1
ATOM 633 O O . CYS A 1 83 ? -2.425 7.107 23.008 1.00 79.00 83 CYS A O 1
ATOM 635 N N . PRO A 1 84 ? -0.756 8.251 23.986 1.00 79.62 84 PRO A N 1
ATOM 636 C CA . PRO A 1 84 ? -1.265 8.111 25.357 1.00 79.62 84 PRO A CA 1
ATOM 637 C C . PRO A 1 84 ? -2.630 8.777 25.593 1.00 79.62 84 PRO A C 1
ATOM 639 O O . PRO A 1 84 ? -3.235 8.585 26.640 1.00 79.62 84 PRO A O 1
ATOM 642 N N . HIS A 1 85 ? -3.118 9.571 24.640 1.00 82.62 85 HIS A N 1
ATOM 643 C CA . HIS A 1 85 ? -4.419 10.241 24.706 1.00 82.62 85 HIS A CA 1
ATOM 644 C C . HIS A 1 85 ? -5.566 9.406 24.135 1.00 82.62 85 HIS A C 1
ATOM 646 O O . HIS A 1 85 ? -6.723 9.801 24.273 1.00 82.62 85 HIS A O 1
ATOM 652 N N . PHE A 1 86 ? -5.259 8.263 23.516 1.00 83.56 86 PHE A N 1
ATOM 653 C CA . PHE A 1 86 ? -6.253 7.381 22.927 1.00 83.56 86 PHE A CA 1
ATOM 654 C C . PHE A 1 86 ? -6.241 6.007 23.587 1.00 83.56 86 PHE A C 1
ATOM 656 O O . PHE A 1 86 ? -5.190 5.398 23.794 1.00 83.56 86 PHE A O 1
ATOM 663 N N . LEU A 1 87 ? -7.437 5.503 23.873 1.00 84.75 87 LEU A N 1
ATOM 664 C CA . LEU A 1 87 ? -7.661 4.164 24.398 1.00 84.75 87 LEU A CA 1
ATOM 665 C C . LEU A 1 87 ? -8.495 3.369 23.394 1.00 84.75 87 LEU A C 1
ATOM 667 O O . LEU A 1 87 ? -9.593 3.790 23.033 1.00 84.75 87 LEU A O 1
ATOM 671 N N . ALA A 1 88 ? -7.996 2.214 22.967 1.00 87.06 88 ALA A N 1
ATOM 672 C CA . ALA A 1 88 ? -8.781 1.265 22.190 1.00 87.06 88 ALA A CA 1
ATOM 673 C C . ALA A 1 88 ? -9.510 0.312 23.144 1.00 87.06 88 ALA A C 1
ATOM 675 O O . ALA A 1 88 ? -8.896 -0.241 24.052 1.00 87.06 88 ALA A O 1
ATOM 676 N N . ALA A 1 89 ? -10.807 0.099 22.942 1.00 87.12 89 ALA A N 1
ATOM 677 C CA . ALA A 1 89 ? -11.618 -0.843 23.706 1.00 87.12 89 ALA A CA 1
ATOM 678 C C . ALA A 1 89 ? -12.378 -1.765 22.752 1.00 87.12 89 ALA A C 1
ATOM 680 O O . ALA A 1 89 ? -12.973 -1.279 21.794 1.00 87.12 89 ALA A O 1
ATOM 681 N N . ALA A 1 90 ? -12.389 -3.069 23.022 1.00 85.75 90 ALA A N 1
ATOM 682 C CA . ALA A 1 90 ? -13.203 -4.030 22.288 1.00 85.75 90 ALA A CA 1
ATOM 683 C C . ALA A 1 90 ? -14.414 -4.467 23.124 1.00 85.75 90 ALA A C 1
ATOM 685 O O . ALA A 1 90 ? -14.298 -4.649 24.340 1.00 85.75 90 ALA A O 1
ATOM 686 N N . THR A 1 91 ? -15.570 -4.661 22.493 1.00 83.75 91 THR A N 1
ATOM 687 C CA . THR A 1 91 ? -16.801 -5.135 23.139 1.00 83.75 91 THR A CA 1
ATOM 688 C C . THR A 1 91 ? -17.048 -6.620 22.890 1.00 83.75 91 THR A C 1
ATOM 690 O O . THR A 1 91 ? -16.485 -7.224 21.976 1.00 83.75 91 THR A O 1
ATOM 693 N N . LYS A 1 92 ? -17.924 -7.232 23.699 1.00 79.00 92 LYS A N 1
ATOM 694 C CA . LYS A 1 92 ? -18.292 -8.655 23.571 1.00 79.00 92 LYS A CA 1
ATOM 695 C C . LYS A 1 92 ? -18.908 -8.986 22.208 1.00 79.00 92 LYS A C 1
ATOM 697 O O . LYS A 1 92 ? -18.782 -10.116 21.745 1.00 79.00 92 LYS A O 1
ATOM 702 N N . ARG A 1 93 ? -19.585 -8.021 21.585 1.00 75.75 93 ARG A N 1
ATOM 703 C CA . ARG A 1 93 ? -20.182 -8.168 20.251 1.00 75.75 93 ARG A CA 1
ATOM 704 C C . ARG A 1 93 ? -19.218 -7.823 19.119 1.00 75.75 93 ARG A C 1
ATOM 706 O O . ARG A 1 93 ? -19.655 -7.726 17.984 1.00 75.75 93 ARG A O 1
ATOM 713 N N . GLY A 1 94 ? -17.938 -7.634 19.434 1.00 73.38 94 GLY A N 1
ATOM 714 C CA . GLY A 1 94 ? -16.915 -7.350 18.446 1.00 73.38 94 GLY A CA 1
ATOM 715 C C . GLY A 1 94 ? -16.840 -5.883 18.042 1.00 73.38 94 GLY A C 1
ATOM 716 O O . GLY A 1 94 ? -16.298 -5.586 16.998 1.00 73.38 94 GLY A O 1
ATOM 717 N N . LYS A 1 95 ? -17.336 -4.915 18.815 1.00 77.62 95 LYS A N 1
ATOM 718 C CA . LYS A 1 95 ? -17.098 -3.506 18.459 1.00 77.62 95 LYS A CA 1
ATOM 719 C C . LYS A 1 95 ? -15.730 -3.051 18.936 1.00 77.62 95 LYS A C 1
ATOM 721 O O . LYS A 1 95 ? -15.399 -3.307 20.087 1.00 77.62 95 LYS A O 1
ATOM 726 N N . ILE A 1 96 ? -14.967 -2.334 18.115 1.00 81.38 96 ILE A N 1
ATOM 727 C CA . ILE A 1 96 ? -13.733 -1.656 18.540 1.00 81.38 96 ILE A CA 1
ATOM 728 C C . ILE A 1 96 ? -14.006 -0.158 18.613 1.00 81.38 96 ILE A C 1
ATOM 730 O O . ILE A 1 96 ? -14.271 0.471 17.597 1.00 81.38 96 ILE A O 1
ATOM 734 N N . CYS A 1 97 ? -13.919 0.427 19.801 1.00 79.31 97 CYS A N 1
ATOM 735 C CA . CYS A 1 97 ? -14.110 1.855 20.014 1.00 79.31 97 CYS A CA 1
ATOM 736 C C . CYS A 1 97 ? -12.801 2.527 20.431 1.00 79.31 97 CYS A C 1
ATOM 738 O O . CYS A 1 97 ? -12.090 2.029 21.305 1.00 79.31 97 CYS A O 1
ATOM 740 N N . ILE A 1 98 ? -12.505 3.677 19.826 1.00 83.00 98 ILE A N 1
ATOM 741 C CA . ILE A 1 98 ? -11.379 4.534 20.197 1.00 83.00 98 ILE A CA 1
ATOM 742 C C . ILE A 1 98 ? -11.914 5.679 21.048 1.00 83.00 98 ILE A C 1
ATOM 744 O O . ILE A 1 98 ? -12.801 6.421 20.625 1.00 83.00 98 ILE A O 1
ATOM 748 N N . TRP A 1 99 ? -11.374 5.823 22.248 1.00 79.50 99 TRP A N 1
ATOM 749 C CA . TRP A 1 99 ? -11.754 6.844 23.214 1.00 79.50 99 TRP A CA 1
ATOM 750 C C . TRP A 1 99 ? -10.667 7.903 23.300 1.00 79.50 99 TRP A C 1
ATOM 752 O O . TRP A 1 99 ? -9.499 7.562 23.481 1.00 79.50 99 TRP A O 1
ATOM 762 N N . ASP A 1 100 ? -11.047 9.177 23.212 1.00 81.06 100 ASP A N 1
ATOM 763 C CA . ASP A 1 100 ? -10.173 10.281 23.604 1.00 81.06 100 ASP A CA 1
ATOM 764 C C . ASP A 1 100 ? -10.276 10.468 25.123 1.00 81.06 100 ASP A C 1
ATOM 766 O O . ASP A 1 100 ? -11.287 10.939 25.657 1.00 81.06 100 ASP A O 1
ATOM 770 N N . ILE A 1 101 ? -9.217 10.073 25.827 1.00 81.12 101 ILE A N 1
ATOM 771 C CA . ILE A 1 101 ? -9.126 10.210 27.284 1.00 81.12 101 ILE A CA 1
ATOM 772 C C . ILE A 1 101 ? -8.522 11.552 27.715 1.00 81.12 101 ILE A C 1
ATOM 774 O O . ILE A 1 101 ? -8.547 11.869 28.901 1.00 81.12 101 ILE A O 1
ATOM 778 N N . SER A 1 102 ? -8.039 12.380 26.779 1.00 77.31 102 SER A N 1
ATOM 779 C CA . SER A 1 102 ? -7.573 13.743 27.079 1.00 77.31 102 SER A CA 1
ATOM 780 C C . SER A 1 102 ? -8.728 14.711 27.365 1.00 77.31 102 SER A C 1
ATOM 782 O O . SER A 1 102 ? -8.534 15.736 28.021 1.00 77.31 102 SER A O 1
ATOM 784 N N . LYS A 1 103 ? -9.946 14.377 26.913 1.00 59.62 103 LYS A N 1
ATOM 785 C CA . LYS A 1 103 ? -11.152 15.203 27.057 1.00 59.62 103 LYS A CA 1
ATOM 786 C C . LYS A 1 103 ? -12.331 14.383 27.587 1.00 59.62 103 LYS A C 1
ATOM 788 O O . LYS A 1 103 ? -13.054 13.780 26.806 1.00 59.62 103 LYS A O 1
ATOM 793 N N . LEU A 1 104 ? -12.574 14.410 28.904 1.00 60.25 104 LEU A N 1
ATOM 794 C CA . LEU A 1 104 ? -13.831 13.952 29.544 1.00 60.25 104 LEU A CA 1
ATOM 795 C C . LEU A 1 104 ? -14.377 12.589 29.032 1.00 60.25 104 LEU A C 1
ATOM 797 O O . LEU A 1 104 ? -15.589 12.425 28.922 1.00 60.25 104 LEU A O 1
ATOM 801 N N . MET A 1 105 ? -13.493 11.631 28.709 1.00 56.72 105 MET A N 1
ATOM 802 C CA . MET A 1 105 ? -13.817 10.278 28.218 1.00 56.72 105 MET A CA 1
ATOM 803 C C . MET A 1 105 ? -14.949 10.239 27.179 1.00 56.72 105 MET A C 1
ATOM 805 O O . MET A 1 105 ? -15.990 9.614 27.388 1.00 56.72 105 MET A O 1
ATOM 809 N N . LYS A 1 106 ? -14.754 10.911 26.043 1.00 57.81 106 LYS A N 1
ATOM 810 C CA . LYS A 1 106 ? -15.691 10.829 24.916 1.00 57.81 106 LYS A CA 1
ATOM 811 C C . LYS A 1 106 ? -15.263 9.730 23.945 1.00 57.81 106 LYS A C 1
ATOM 813 O O . LYS A 1 106 ? -14.086 9.608 23.607 1.00 57.81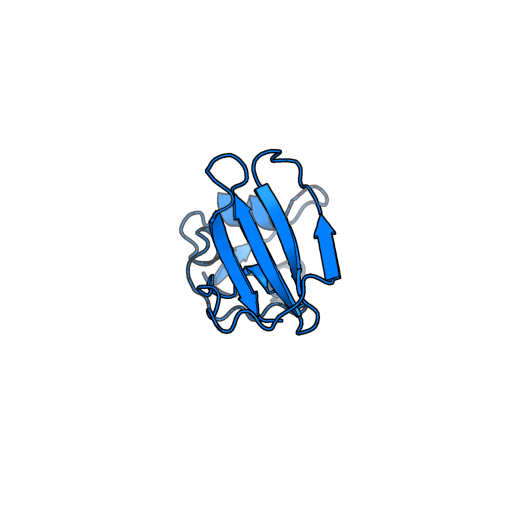 106 LYS A O 1
ATOM 818 N N . VAL A 1 107 ? -16.233 8.941 23.482 1.00 55.91 107 VAL A N 1
ATOM 819 C CA . VAL A 1 107 ? -16.023 8.013 22.364 1.00 55.91 107 VAL A CA 1
ATOM 820 C C . VAL A 1 107 ? -15.728 8.839 21.120 1.00 55.91 107 VAL A C 1
ATOM 822 O O . VAL A 1 107 ? -16.553 9.660 20.720 1.00 55.91 107 VAL A O 1
ATOM 825 N N . SER A 1 108 ? -14.573 8.614 20.508 1.00 56.62 108 SER A N 1
ATOM 826 C CA . SER A 1 108 ? -14.178 9.298 19.276 1.00 56.62 108 SER A CA 1
ATOM 827 C C . SER A 1 108 ? -14.709 8.580 18.038 1.00 56.62 108 SER A C 1
ATOM 829 O O . SER A 1 108 ? -15.047 9.228 17.053 1.00 56.62 108 SER A O 1
ATOM 831 N N . CYS A 1 109 ? -14.789 7.247 18.075 1.00 53.88 109 CYS A N 1
ATOM 832 C CA . CYS A 1 109 ? -15.240 6.409 16.963 1.00 53.88 109 CYS A CA 1
ATOM 833 C C . CYS A 1 109 ? -15.511 4.973 17.451 1.00 53.88 109 CYS A C 1
ATOM 835 O O . CYS A 1 109 ? -14.838 4.527 18.381 1.00 53.88 109 CYS A O 1
ATOM 837 N N . CYS A 1 110 ? -16.444 4.247 16.822 1.00 54.69 110 CYS A N 1
ATOM 838 C CA . CYS A 1 110 ? -16.611 2.799 16.967 1.00 54.69 110 CYS A CA 1
ATOM 839 C C . CYS A 1 110 ? -16.599 2.084 15.605 1.00 54.69 110 CYS A C 1
ATOM 841 O O . CYS A 1 110 ? -17.053 2.611 14.598 1.00 54.69 110 CYS A O 1
ATOM 843 N N . LEU A 1 111 ? -16.099 0.856 15.579 1.00 54.69 111 LEU A N 1
ATOM 844 C CA . LEU A 1 111 ? -16.061 -0.046 14.429 1.00 54.69 111 LEU A CA 1
ATOM 845 C C . LEU A 1 111 ? -16.830 -1.315 14.814 1.00 54.69 111 LEU A C 1
ATOM 847 O O . LEU A 1 111 ? -16.651 -1.785 15.932 1.00 54.69 111 LEU A O 1
ATOM 851 N N . GLU A 1 112 ? -17.675 -1.864 13.943 1.00 48.84 112 GLU A N 1
ATOM 852 C CA . GLU A 1 112 ? -18.316 -3.179 14.135 1.00 48.84 112 GLU A CA 1
ATOM 853 C C . GLU A 1 112 ? -17.486 -4.262 13.419 1.00 48.84 112 GLU A C 1
ATOM 855 O O . GLU A 1 112 ? -17.218 -4.116 12.224 1.00 48.84 112 GLU A O 1
ATOM 860 N N . LEU A 1 113 ? -17.039 -5.295 14.155 1.00 52.75 113 LEU A N 1
ATOM 861 C CA . LEU A 1 113 ? -16.469 -6.541 13.609 1.00 52.75 113 LEU A CA 1
ATOM 862 C C . LEU A 1 113 ? -17.585 -7.495 13.153 1.00 52.75 113 LEU A C 1
ATOM 864 O O . LEU A 1 113 ? -18.613 -7.585 13.866 1.00 52.75 113 LEU A O 1
#

InterPro domains:
  IPR001370 BIR repeat [PF00653] (1-46)
  IPR001370 BIR repeat [PS50143] (1-46)
  IPR001370 BIR repeat [SM00238] (1-47)
  IPR001370 BIR repeat [cd00022] (1-47)
  IPR051190 Baculoviral IAP repeat-containing [PTHR46771] (1-49)

Radius of gyration: 20.34 Å; chains: 1; bounding box: 44×27×54 Å

Foldseek 3Di:
DDFDDDPVDRAWDADPFPRDTDDPDDPPDDPLVVCCVVCVPGCVNVVHDDPDDDPDPPLVPPDFDDDDPPVPWDFPDKDDDPPNQWIWTATPQGKTWIWRNVPPTDTPTIGGD

Sequence (113 aa):
FYHQPASSGDDRAMCFTCSVCLVCWEPTDEPWSEHERHSPNCPFVKGEHTQNVPLSVTLATSPAQFPCTDGTDRIVCFGSGSCPHFLAAATKRGKICIWDISKLMKVSCCLEL

Secondary structure (DSSP, 8-state):
-EE--BTTBS--EE-TTT--EE-S--TT--HHHHHHHH-TT-TTTTT---S---SS--GGGSPPBPPPTT----EEEEEE-SSTTEEEEEETTSEEEEEESSSTTEEEEEEE-

pLDDT: mean 80.1, std 15.0, range [48.84, 98.0]

Organism: NCBI:txid129469